Protein AF-A0A9E5QSS6-F1 (afdb_monomer)

Structure (mmCIF, N/CA/C/O backbone):
data_AF-A0A9E5QSS6-F1
#
_entry.id   AF-A0A9E5QSS6-F1
#
loop_
_atom_site.group_PDB
_atom_site.id
_atom_site.type_symbol
_atom_site.label_atom_id
_atom_site.label_alt_id
_atom_site.label_comp_id
_atom_site.label_asym_id
_atom_site.label_entity_id
_atom_site.label_seq_id
_atom_site.pdbx_PDB_ins_code
_atom_site.Cartn_x
_atom_site.Cartn_y
_atom_site.Cartn_z
_atom_site.occupancy
_atom_site.B_iso_or_equiv
_atom_site.auth_seq_id
_atom_site.auth_comp_id
_atom_site.auth_asym_id
_atom_site.auth_atom_id
_atom_site.pdbx_PDB_model_num
ATOM 1 N N . MET A 1 1 ? 13.979 15.625 97.138 1.00 42.16 1 MET A N 1
ATOM 2 C CA . MET A 1 1 ? 12.884 14.698 96.783 1.00 42.16 1 MET A CA 1
ATOM 3 C C . MET A 1 1 ? 12.227 15.252 95.531 1.00 42.16 1 MET A C 1
ATOM 5 O O . MET A 1 1 ? 11.763 16.381 95.582 1.00 42.16 1 MET A O 1
ATOM 9 N N . PHE A 1 2 ? 12.316 14.555 94.397 1.00 44.59 2 PHE A N 1
ATOM 10 C CA . PHE A 1 2 ? 11.848 15.065 93.103 1.00 44.59 2 PHE A CA 1
ATOM 11 C C . PHE A 1 2 ? 10.417 14.585 92.823 1.00 44.59 2 PHE A C 1
ATOM 13 O O . PHE A 1 2 ? 10.127 13.397 92.944 1.00 44.59 2 PHE A O 1
ATOM 20 N N . ASN A 1 3 ? 9.539 15.531 92.479 1.00 44.75 3 ASN A N 1
ATOM 21 C CA . ASN A 1 3 ? 8.124 15.320 92.171 1.00 44.75 3 ASN A CA 1
ATOM 22 C C . ASN A 1 3 ? 7.953 14.494 90.885 1.00 44.75 3 ASN A C 1
ATOM 24 O O . ASN A 1 3 ? 8.530 14.838 89.854 1.00 44.75 3 ASN A O 1
ATOM 28 N N . LEU A 1 4 ? 7.123 13.447 90.925 1.00 50.00 4 LEU A N 1
ATOM 29 C CA . LEU A 1 4 ? 6.671 12.740 89.725 1.00 50.00 4 LEU A CA 1
ATOM 30 C C . LEU A 1 4 ? 5.416 13.418 89.161 1.00 50.00 4 LEU A C 1
ATOM 32 O O . LEU A 1 4 ? 4.360 13.411 89.790 1.00 50.00 4 LEU A O 1
ATOM 36 N N . SER A 1 5 ? 5.523 13.971 87.954 1.00 61.03 5 SER A N 1
ATOM 37 C CA . SER A 1 5 ? 4.368 14.382 87.149 1.00 61.03 5 SER A CA 1
ATOM 38 C C . SER A 1 5 ? 3.637 13.153 86.582 1.00 61.03 5 SER A C 1
ATOM 40 O O . SER A 1 5 ? 4.292 12.168 86.224 1.00 61.03 5 SER A O 1
ATOM 42 N N . PRO A 1 6 ? 2.298 13.184 86.448 1.00 58.28 6 PRO A N 1
ATOM 43 C CA . PRO A 1 6 ? 1.550 12.074 85.871 1.00 58.28 6 PRO A CA 1
ATOM 44 C C . PRO A 1 6 ? 1.809 11.964 84.360 1.00 58.28 6 PRO A C 1
ATOM 46 O O . PRO A 1 6 ? 1.729 12.940 83.615 1.00 58.28 6 PRO A O 1
ATOM 49 N N . LYS A 1 7 ? 2.132 10.747 83.908 1.00 56.06 7 LYS A N 1
ATOM 50 C CA . LYS A 1 7 ? 2.340 10.401 82.496 1.00 56.06 7 LYS A CA 1
ATOM 51 C C . LYS A 1 7 ? 1.023 10.554 81.727 1.00 56.06 7 LYS A C 1
ATOM 53 O O . LYS A 1 7 ? 0.080 9.801 81.957 1.00 56.06 7 LYS A O 1
ATOM 58 N N . ILE A 1 8 ? 0.984 11.496 80.789 1.00 58.19 8 ILE A N 1
ATOM 59 C CA . ILE A 1 8 ? -0.088 11.627 79.796 1.00 58.19 8 ILE A CA 1
ATOM 60 C C . ILE A 1 8 ? -0.013 10.411 78.865 1.00 58.19 8 ILE A C 1
ATOM 62 O O . ILE A 1 8 ? 1.026 10.162 78.246 1.00 58.19 8 ILE A O 1
ATOM 66 N N . LYS A 1 9 ? -1.096 9.629 78.796 1.00 58.69 9 LYS A N 1
ATOM 67 C CA . LYS A 1 9 ? -1.251 8.568 77.798 1.00 58.69 9 LYS A CA 1
ATOM 68 C C . LYS A 1 9 ? -1.403 9.248 76.438 1.00 58.69 9 LYS A C 1
ATOM 70 O O . LYS A 1 9 ? -2.295 10.071 76.267 1.00 58.69 9 LYS A O 1
ATOM 75 N N . LYS A 1 10 ? -0.497 8.958 75.507 1.00 58.44 10 LYS A N 1
ATOM 76 C CA . LYS A 1 10 ? -0.664 9.346 74.106 1.00 58.44 10 LYS A CA 1
ATOM 77 C C . LYS A 1 10 ? -1.702 8.394 73.523 1.00 58.44 10 LYS A C 1
ATOM 79 O O . LYS A 1 10 ? -1.468 7.190 73.552 1.00 58.44 10 LYS A O 1
ATOM 84 N N . GLU A 1 11 ? -2.844 8.916 73.099 1.00 65.94 11 GLU A N 1
ATOM 85 C CA . GLU A 1 11 ? -3.765 8.147 72.267 1.00 65.94 11 GLU A CA 1
ATOM 86 C C . GLU A 1 11 ? -3.232 8.141 70.836 1.00 65.94 11 GLU A C 1
ATOM 88 O O . GLU A 1 11 ? -2.793 9.175 70.322 1.00 65.94 11 GLU A O 1
ATOM 93 N N . ASP A 1 12 ? -3.205 6.955 70.235 1.00 69.50 12 ASP A N 1
ATOM 94 C CA . ASP A 1 12 ? -2.777 6.771 68.857 1.00 69.50 12 ASP A CA 1
ATOM 95 C C . ASP A 1 12 ? -3.804 7.417 67.909 1.00 69.50 12 ASP A C 1
ATOM 97 O O . ASP A 1 12 ? -5.012 7.305 68.142 1.00 69.50 12 ASP A O 1
ATOM 101 N N . PRO A 1 13 ? -3.364 8.115 66.845 1.00 66.75 13 PRO A N 1
ATOM 102 C CA . PRO A 1 13 ? -4.281 8.755 65.914 1.00 66.75 13 PRO A CA 1
ATOM 103 C C . PRO A 1 13 ? -5.133 7.695 65.208 1.00 66.75 13 PRO A C 1
ATOM 105 O O . PRO A 1 13 ? -4.604 6.756 64.609 1.00 66.75 13 PRO A O 1
ATOM 108 N N . LEU A 1 14 ? -6.458 7.859 65.277 1.00 67.88 14 LEU A N 1
ATOM 109 C CA . LEU A 1 14 ? -7.414 7.012 64.567 1.00 67.88 14 LEU A CA 1
ATOM 110 C C . LEU A 1 14 ? -7.075 6.982 63.065 1.00 67.88 14 LEU A C 1
ATOM 112 O O . LEU A 1 14 ? -6.740 8.025 62.493 1.00 67.88 14 LEU A O 1
ATOM 116 N N . PRO A 1 15 ? -7.153 5.808 62.415 1.00 69.56 15 PRO A N 1
ATOM 117 C CA . PRO A 1 15 ? -6.847 5.695 60.999 1.00 69.56 15 PRO A CA 1
ATOM 118 C C . PRO A 1 15 ? -7.820 6.553 60.171 1.00 69.56 15 PRO A C 1
ATOM 120 O O . PRO A 1 15 ? -8.997 6.657 60.523 1.00 69.56 15 PRO A O 1
ATOM 123 N N . PRO A 1 16 ? -7.359 7.167 59.066 1.00 73.3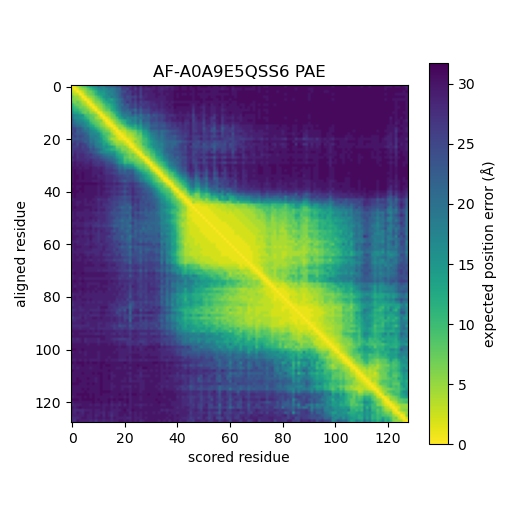8 16 PRO A N 1
ATOM 124 C CA . PRO A 1 16 ? -8.229 7.950 58.200 1.00 73.38 16 PRO A CA 1
ATOM 125 C C . PRO A 1 16 ? -9.341 7.067 57.621 1.00 73.38 16 PRO A C 1
ATOM 127 O O . PRO A 1 16 ? -9.086 5.941 57.189 1.00 73.38 16 PRO A O 1
ATOM 130 N N . ASN A 1 17 ? -10.569 7.595 57.593 1.00 72.56 17 ASN A N 1
ATOM 131 C CA . ASN A 1 17 ? -11.720 6.933 56.981 1.00 72.56 17 ASN A CA 1
ATOM 132 C C . ASN A 1 17 ? -11.414 6.624 55.510 1.00 72.56 17 ASN A C 1
ATOM 134 O O . ASN A 1 17 ? -11.320 7.524 54.675 1.00 72.56 17 ASN A O 1
ATOM 138 N N . LYS A 1 18 ? -11.240 5.339 55.197 1.00 69.00 18 LYS A N 1
ATOM 139 C CA . LYS A 1 18 ? -10.998 4.852 53.842 1.00 69.00 18 LYS A CA 1
ATOM 140 C C . LYS A 1 18 ? -12.347 4.606 53.171 1.00 69.00 18 LYS A C 1
ATOM 142 O O . LYS A 1 18 ? -13.019 3.637 53.502 1.00 69.00 18 LYS A O 1
ATOM 147 N N . VAL A 1 19 ? -12.730 5.468 52.233 1.00 75.06 19 VAL A N 1
ATOM 148 C CA . VAL A 1 19 ? -13.881 5.210 51.358 1.00 75.06 19 VAL A CA 1
ATOM 149 C C . VAL A 1 19 ? -13.421 4.242 50.268 1.00 75.06 19 VAL A C 1
ATOM 151 O O . VAL A 1 19 ? -12.518 4.561 49.494 1.00 75.06 19 VAL A O 1
ATOM 154 N N . VAL A 1 20 ? -13.978 3.032 50.269 1.00 71.62 20 VAL A N 1
ATOM 155 C CA . VAL A 1 20 ? -13.716 1.988 49.272 1.00 71.62 20 VAL A CA 1
ATOM 156 C C . VAL A 1 20 ? -14.992 1.823 48.463 1.00 71.62 20 VAL A C 1
ATOM 158 O O . VAL A 1 20 ? -16.037 1.574 49.049 1.00 71.62 20 VAL A O 1
ATOM 161 N N . PHE A 1 21 ? -14.895 1.986 47.147 1.00 71.31 21 PHE A N 1
ATOM 162 C CA . PHE A 1 21 ? -15.985 1.711 46.216 1.00 71.31 21 PHE A CA 1
ATOM 163 C C . PHE A 1 21 ? -15.732 0.347 45.580 1.00 71.31 21 PHE A C 1
ATOM 165 O O . PHE A 1 21 ? -14.652 0.139 45.013 1.00 71.31 21 PHE A O 1
ATOM 172 N N . ASN A 1 22 ? -16.695 -0.567 45.674 1.00 77.69 22 ASN A N 1
ATOM 173 C CA . ASN A 1 22 ? -16.670 -1.826 44.940 1.00 77.69 22 ASN A CA 1
ATOM 174 C C . ASN A 1 22 ? -17.559 -1.705 43.699 1.00 77.69 22 ASN A C 1
ATOM 176 O O . ASN A 1 22 ? -18.574 -1.018 43.698 1.00 77.69 22 ASN A O 1
ATOM 180 N N . LEU A 1 23 ? -17.162 -2.379 42.621 1.00 69.56 23 LEU A N 1
ATOM 181 C CA . LEU A 1 23 ? -17.908 -2.388 41.355 1.00 69.56 23 LEU A CA 1
ATOM 182 C C . LEU A 1 23 ? -19.263 -3.105 41.450 1.00 69.56 23 LEU A C 1
ATOM 184 O O . LEU A 1 23 ? -20.102 -2.896 40.582 1.00 69.56 23 LEU A O 1
ATOM 188 N N . ASP A 1 24 ? -19.453 -3.916 42.490 1.00 70.62 24 ASP A N 1
ATOM 189 C CA . ASP A 1 24 ? -20.685 -4.661 42.759 1.00 70.62 24 ASP A CA 1
ATOM 190 C C . ASP A 1 24 ? -21.602 -3.939 43.764 1.00 70.62 24 ASP A C 1
ATOM 192 O O . ASP A 1 24 ? -22.628 -4.489 44.158 1.00 70.62 24 ASP A O 1
ATOM 196 N N . ASP A 1 25 ? -21.235 -2.732 44.214 1.00 72.88 25 ASP A N 1
ATOM 197 C CA . ASP A 1 25 ? -22.089 -1.950 45.105 1.00 72.88 25 ASP A CA 1
ATOM 198 C C . ASP A 1 25 ? -23.280 -1.414 44.285 1.00 72.88 25 ASP A C 1
ATOM 200 O O . ASP A 1 25 ? -23.138 -0.506 43.460 1.00 72.88 25 ASP A O 1
ATOM 204 N N . GLU A 1 26 ? -24.458 -2.013 44.478 1.00 65.31 26 GLU A N 1
ATOM 205 C CA . GLU A 1 26 ? -25.714 -1.538 43.897 1.00 65.31 26 GLU A CA 1
ATOM 206 C C . GLU A 1 26 ? -26.026 -0.140 44.450 1.00 65.31 26 GLU A C 1
ATOM 208 O O . GLU A 1 26 ? -26.182 0.065 45.653 1.00 65.31 26 GLU A O 1
ATOM 213 N N . ILE A 1 27 ? -26.073 0.845 43.554 1.00 66.94 27 ILE A N 1
ATOM 214 C CA . ILE A 1 27 ? -26.476 2.211 43.875 1.00 66.94 27 ILE A CA 1
ATOM 215 C C . ILE A 1 27 ? -27.974 2.159 44.190 1.00 66.94 27 ILE A C 1
ATOM 217 O O . ILE A 1 27 ? -28.772 1.899 43.291 1.00 66.94 27 ILE A O 1
ATOM 221 N N . GLU A 1 28 ? -28.362 2.388 45.447 1.00 59.28 28 GLU A N 1
ATOM 222 C CA . GLU A 1 28 ? -29.766 2.621 45.798 1.00 59.28 28 GLU A CA 1
ATOM 223 C C . GLU A 1 28 ? -30.217 3.922 45.111 1.00 59.28 28 GLU A C 1
ATOM 225 O O . GLU A 1 28 ? -29.908 5.029 45.551 1.00 59.28 28 GLU A O 1
ATOM 230 N N . GLU A 1 29 ? -30.876 3.785 43.957 1.00 54.75 29 GLU A N 1
ATOM 231 C CA . GLU A 1 29 ? -31.561 4.884 43.284 1.00 54.75 29 GLU A CA 1
ATOM 232 C C . GLU A 1 29 ? -32.832 5.206 44.077 1.00 54.75 29 GLU A C 1
ATOM 234 O O . GLU A 1 29 ? -33.808 4.456 44.037 1.00 54.75 29 GLU A O 1
ATOM 239 N N . ASP A 1 30 ? -32.821 6.323 44.805 1.00 47.38 30 ASP A N 1
ATOM 240 C CA . ASP A 1 30 ? -34.031 6.888 45.398 1.00 47.38 30 ASP A CA 1
ATOM 241 C C . ASP A 1 30 ? -35.057 7.187 44.282 1.00 47.38 30 ASP A C 1
ATOM 243 O O . ASP A 1 30 ? -34.908 8.108 43.471 1.00 47.38 30 ASP A O 1
ATOM 247 N N . GLU A 1 31 ? -36.102 6.362 44.231 1.00 53.69 31 GLU A N 1
ATOM 248 C CA . GLU A 1 31 ? -37.279 6.477 43.369 1.00 53.69 31 GLU A CA 1
ATOM 249 C C . GLU A 1 31 ? -38.137 7.676 43.800 1.00 53.69 31 GLU A C 1
ATOM 251 O O . GLU A 1 31 ? -39.052 7.520 44.600 1.00 53.69 31 GLU A O 1
ATOM 256 N N . ASP A 1 32 ? -37.871 8.876 43.276 1.00 47.06 32 ASP A N 1
ATOM 257 C CA . ASP A 1 32 ? -38.910 9.905 43.134 1.00 47.06 32 ASP A CA 1
ATOM 258 C C . ASP A 1 32 ? -38.507 11.027 42.154 1.00 47.06 32 ASP A C 1
ATOM 260 O O . ASP A 1 32 ? -37.658 11.872 42.440 1.00 47.06 32 ASP A O 1
ATOM 264 N N . GLY A 1 33 ? -39.190 11.093 40.998 1.00 41.16 33 GLY A N 1
ATOM 265 C CA . GLY A 1 33 ? -39.324 12.341 40.227 1.00 41.16 33 GLY A CA 1
ATOM 266 C C . GLY A 1 33 ? -39.111 12.271 38.707 1.00 41.16 33 GLY A C 1
ATOM 267 O O . GLY A 1 33 ? -38.017 12.496 38.207 1.00 41.16 33 GLY A O 1
ATOM 268 N N . PHE A 1 34 ? -40.207 12.092 37.957 1.00 39.81 34 PHE A N 1
ATOM 269 C CA . PHE A 1 34 ? -40.432 12.602 36.588 1.00 39.81 34 PHE A CA 1
ATOM 270 C C . PHE A 1 34 ? -39.280 12.484 35.557 1.00 39.81 34 PHE A C 1
ATOM 272 O O . PHE A 1 34 ? -38.596 13.456 35.227 1.00 39.81 34 PHE A O 1
ATOM 279 N N . LYS A 1 35 ? -39.192 11.336 34.870 1.00 48.38 35 LYS A N 1
ATOM 280 C CA . LYS A 1 35 ? -38.459 11.217 33.593 1.00 48.38 35 LYS A CA 1
ATOM 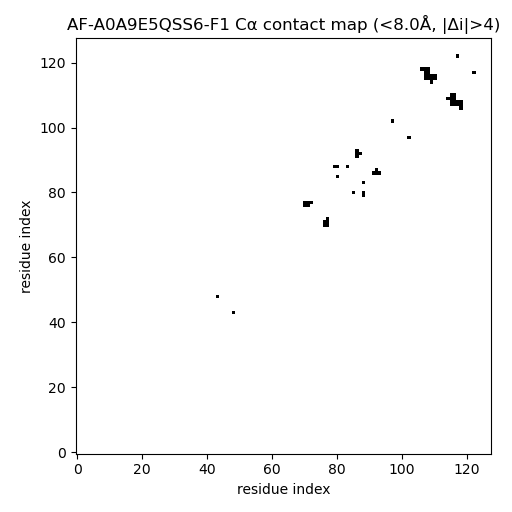281 C C . LYS A 1 35 ? -39.273 11.854 32.457 1.00 48.38 35 LYS A C 1
ATOM 283 O O . LYS A 1 35 ? -39.946 11.177 31.684 1.00 48.38 35 LYS A O 1
ATOM 288 N N . THR A 1 36 ? -39.217 13.181 32.341 1.00 46.34 36 THR A N 1
ATOM 289 C CA . THR A 1 36 ? -39.442 13.818 31.030 1.00 46.34 36 THR A CA 1
ATOM 290 C C . THR A 1 36 ? -38.332 13.329 30.089 1.00 46.34 36 THR A C 1
ATOM 292 O O . THR A 1 36 ? -37.173 13.331 30.511 1.00 46.34 36 THR A O 1
ATOM 295 N N . PRO A 1 37 ? -38.607 12.886 28.843 1.00 47.25 37 PRO A N 1
ATOM 296 C CA . PRO A 1 37 ? -37.547 12.594 27.885 1.00 47.25 37 PRO A CA 1
ATOM 297 C C . PRO A 1 37 ? -36.958 13.928 27.434 1.00 47.25 37 PRO A C 1
ATOM 299 O O . PRO A 1 37 ? -37.297 14.485 26.389 1.00 47.25 37 PRO A O 1
ATOM 302 N N . ARG A 1 38 ? -36.103 14.491 28.283 1.00 49.22 38 ARG A N 1
ATOM 303 C CA . ARG A 1 38 ? -35.302 15.648 27.950 1.00 49.22 38 ARG A CA 1
ATOM 304 C C . ARG A 1 38 ? -34.256 15.136 26.970 1.00 49.22 38 ARG A C 1
ATOM 306 O O . ARG A 1 38 ? -33.237 14.584 27.363 1.00 49.22 38 ARG A O 1
ATOM 313 N N . ASN A 1 39 ? -34.550 15.279 25.682 1.00 57.31 39 ASN A N 1
ATOM 314 C CA . ASN A 1 39 ? -33.559 15.162 24.624 1.00 57.31 39 ASN A CA 1
ATOM 315 C C . ASN A 1 39 ? -32.612 16.367 24.767 1.00 57.31 39 ASN A C 1
ATOM 317 O O . ASN A 1 39 ? -32.725 17.365 24.057 1.00 57.31 39 ASN A O 1
ATOM 321 N N . VAL A 1 40 ? -31.779 16.338 25.812 1.00 52.47 40 VAL A N 1
ATOM 322 C CA . VAL A 1 40 ? -30.685 17.282 25.996 1.00 52.47 40 VAL A CA 1
ATOM 323 C C . VAL A 1 40 ? -29.594 16.765 25.091 1.00 52.47 40 VAL A C 1
ATOM 325 O O . VAL A 1 40 ? -28.979 15.737 25.358 1.00 52.47 40 VAL A O 1
ATOM 328 N N . PHE A 1 41 ? -29.374 17.470 23.992 1.00 59.19 41 PHE A N 1
ATOM 329 C CA . PHE A 1 41 ? -28.112 17.379 23.288 1.00 59.19 41 PHE A CA 1
ATOM 330 C C . PHE A 1 41 ? -27.057 17.991 24.221 1.00 59.19 41 PHE A C 1
ATOM 332 O O . PHE A 1 41 ? -26.761 19.183 24.139 1.00 59.19 41 PHE A O 1
ATOM 339 N N . GLU A 1 42 ? -26.595 17.219 25.207 1.00 69.31 42 GLU A N 1
ATOM 340 C CA . GLU A 1 42 ? -25.477 17.638 26.040 1.00 69.31 42 GLU A CA 1
ATOM 341 C C . GLU A 1 42 ? -24.235 17.690 25.147 1.00 69.31 42 GLU A C 1
ATOM 343 O O . GLU A 1 42 ? -23.961 16.729 24.416 1.00 69.31 42 GLU A O 1
ATOM 348 N N . PRO A 1 43 ? -23.496 18.813 25.134 1.00 73.38 43 PRO A N 1
ATOM 349 C CA . PRO A 1 43 ? -22.239 18.863 24.414 1.00 73.38 43 PRO A CA 1
ATOM 350 C C . PRO A 1 43 ? -21.307 17.820 25.034 1.00 73.38 43 PRO A C 1
ATOM 352 O O . PRO A 1 43 ? -20.970 17.914 26.213 1.00 73.38 43 PRO A O 1
ATOM 355 N N . LYS A 1 44 ? -20.918 16.817 24.234 1.00 74.88 44 LYS A N 1
ATOM 356 C CA . LYS A 1 44 ? -19.936 15.800 24.629 1.00 74.88 44 LYS A CA 1
ATOM 357 C C . LYS A 1 44 ? -18.723 16.498 25.238 1.00 74.88 44 LYS A C 1
ATOM 359 O O . LYS A 1 44 ? -18.181 17.426 24.630 1.00 74.88 44 LYS A O 1
ATOM 364 N N . SER A 1 45 ? -18.304 16.057 26.421 1.00 86.88 45 SER A N 1
ATOM 365 C CA . SER A 1 45 ? -17.100 16.600 27.041 1.00 86.88 45 SER A CA 1
ATOM 366 C C . SER A 1 45 ? -15.875 16.285 26.174 1.00 86.88 45 SER A C 1
ATOM 368 O O . SER A 1 45 ? -15.883 15.348 25.371 1.00 86.88 45 SER A O 1
ATOM 370 N N . GLU A 1 46 ? -14.783 17.034 26.342 1.00 87.81 46 GLU A N 1
ATOM 371 C CA . GLU A 1 46 ? -13.520 16.747 25.642 1.00 87.81 46 GLU A CA 1
ATOM 372 C C . GLU A 1 46 ? -13.038 15.303 25.879 1.00 87.81 46 GLU A C 1
ATOM 374 O O . GLU A 1 46 ? -12.447 14.678 24.997 1.00 87.81 46 GLU A O 1
ATOM 379 N N . ILE A 1 47 ? -13.338 14.750 27.058 1.00 90.75 47 ILE A N 1
ATOM 380 C CA . ILE A 1 47 ? -13.016 13.370 27.432 1.00 90.75 47 ILE A CA 1
ATOM 381 C C . ILE A 1 47 ? -13.861 12.385 26.618 1.00 90.75 47 ILE A C 1
ATOM 383 O O . ILE A 1 47 ? -13.321 11.403 26.106 1.00 90.75 47 ILE A O 1
ATOM 387 N N . ASP A 1 48 ? -15.155 12.657 26.449 1.00 91.12 48 ASP A N 1
ATOM 388 C CA . ASP A 1 48 ? -16.061 11.806 25.669 1.00 91.12 48 ASP A CA 1
ATOM 389 C C . ASP A 1 48 ? -15.686 11.797 24.188 1.00 91.12 48 ASP A C 1
ATOM 391 O O . ASP A 1 48 ? -15.642 10.735 23.566 1.00 91.12 48 ASP A O 1
ATOM 395 N N . LEU A 1 49 ? -15.332 12.964 23.639 1.00 92.19 49 LEU A N 1
ATOM 396 C CA . LEU A 1 49 ? -14.839 13.088 22.266 1.00 92.19 49 LEU A CA 1
ATOM 397 C C . LEU A 1 49 ? -13.541 12.298 22.067 1.00 92.19 49 LEU A C 1
ATOM 399 O O . LEU A 1 49 ? -13.401 11.561 21.092 1.00 92.19 49 LEU A O 1
ATOM 403 N N . LYS A 1 50 ? -12.602 12.397 23.014 1.00 93.88 50 LYS A N 1
ATOM 404 C CA . LYS A 1 50 ? -11.349 11.634 22.968 1.00 93.88 50 LYS A CA 1
ATOM 405 C C . LYS A 1 50 ? -11.590 10.127 23.080 1.00 93.88 50 LYS A C 1
ATOM 407 O O . LYS A 1 50 ? -10.945 9.351 22.378 1.00 93.88 50 LYS A O 1
ATOM 412 N N . LYS A 1 51 ? -12.510 9.698 23.945 1.00 95.12 51 LYS A N 1
ATOM 413 C CA . LYS A 1 51 ? -12.885 8.285 24.091 1.00 95.12 51 LYS A CA 1
ATOM 414 C C . LYS A 1 51 ? -13.493 7.737 22.801 1.00 95.12 51 LYS A C 1
ATOM 416 O O . LYS A 1 51 ? -13.146 6.633 22.392 1.00 95.12 51 LYS A O 1
ATOM 421 N N . GLU A 1 52 ? -14.352 8.511 22.147 1.00 94.62 52 GLU A N 1
ATOM 422 C CA . GLU A 1 52 ? -14.946 8.154 20.857 1.00 94.62 52 GLU A CA 1
ATOM 423 C C . GLU A 1 52 ? -13.887 8.034 19.756 1.00 94.62 52 GLU A C 1
ATOM 425 O O . GLU A 1 52 ? -13.874 7.033 19.044 1.00 94.62 52 GLU A O 1
ATOM 430 N N . GLN A 1 53 ?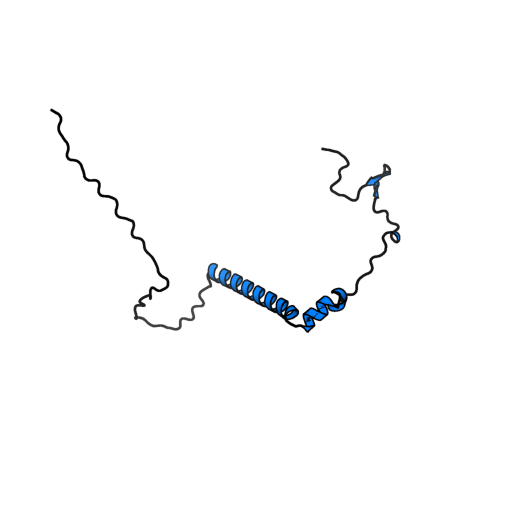 -12.949 8.981 19.665 1.00 95.06 53 GLN A N 1
ATOM 431 C CA . GLN A 1 53 ? -11.827 8.906 18.720 1.00 95.06 53 GLN A CA 1
ATOM 432 C C . GLN A 1 53 ? -10.978 7.647 18.929 1.00 95.06 53 GLN A C 1
ATOM 434 O O . GLN A 1 53 ? -10.676 6.939 17.972 1.00 95.06 53 GLN A O 1
ATOM 439 N N . LEU A 1 54 ? -10.629 7.336 20.182 1.00 96.25 54 LEU A N 1
ATOM 440 C CA . LEU A 1 54 ? -9.864 6.129 20.506 1.00 96.25 54 LEU A CA 1
ATOM 441 C C . LEU A 1 54 ? -10.640 4.848 20.179 1.00 96.25 54 LEU A C 1
ATOM 443 O O . LEU A 1 54 ? -10.044 3.877 19.718 1.00 96.25 54 LEU A O 1
ATOM 447 N N . SER A 1 55 ? -11.958 4.840 20.398 1.00 96.81 55 SER A N 1
ATOM 448 C CA . SER A 1 55 ? -12.815 3.713 20.017 1.00 96.81 55 SER A CA 1
ATOM 449 C C . SER A 1 55 ? -12.819 3.517 18.504 1.00 96.81 55 SER A C 1
ATOM 451 O O . SER A 1 55 ? -12.619 2.401 18.035 1.00 96.81 55 SER A O 1
ATOM 453 N N . GLN A 1 56 ? -12.983 4.601 17.741 1.00 96.75 56 GLN A N 1
ATOM 454 C CA . GLN A 1 56 ? -12.960 4.556 16.279 1.00 96.75 56 GLN A CA 1
ATOM 455 C C . GLN A 1 56 ? -11.613 4.037 15.761 1.00 96.75 56 GLN A C 1
ATOM 457 O O . GLN A 1 56 ? -11.584 3.139 14.921 1.00 96.75 56 GLN A O 1
ATOM 462 N N . GLU A 1 57 ? -10.495 4.523 16.307 1.00 97.38 57 GLU A N 1
ATOM 463 C CA . GLU A 1 57 ? -9.158 4.044 15.938 1.00 97.38 57 GLU A CA 1
ATOM 464 C C . GLU A 1 57 ? -8.969 2.549 16.259 1.00 97.38 57 GLU A C 1
ATOM 466 O O . GLU A 1 57 ? -8.385 1.797 15.469 1.00 97.38 57 GLU A O 1
ATOM 471 N N . ALA A 1 58 ? -9.481 2.088 17.405 1.00 97.88 58 ALA A N 1
ATOM 472 C CA . ALA A 1 58 ? -9.432 0.679 17.781 1.00 97.88 58 ALA A CA 1
ATOM 473 C C . ALA A 1 58 ? -10.230 -0.196 16.801 1.00 97.88 58 ALA A C 1
ATOM 475 O O . ALA A 1 58 ? -9.718 -1.223 16.338 1.00 97.88 58 ALA A O 1
ATOM 476 N N . ASP A 1 59 ? -11.434 0.231 16.427 1.00 97.62 59 ASP A N 1
ATOM 477 C CA . ASP A 1 59 ? -12.286 -0.480 15.473 1.00 97.62 59 ASP A CA 1
ATOM 478 C C . ASP A 1 59 ? -11.647 -0.534 14.077 1.00 97.62 59 ASP A C 1
ATOM 480 O O . ASP A 1 59 ? -11.574 -1.603 13.460 1.00 97.62 59 ASP A O 1
ATOM 484 N N . GLU A 1 60 ? -11.084 0.578 13.597 1.00 97.38 60 GLU A N 1
ATOM 485 C CA . GLU A 1 60 ? -10.328 0.627 12.340 1.00 97.38 60 GLU A CA 1
ATOM 486 C C . GLU A 1 60 ? -9.146 -0.345 12.345 1.00 97.38 60 GLU A C 1
ATOM 488 O O . GLU A 1 60 ? -8.903 -1.072 11.368 1.00 97.38 60 GLU A O 1
ATOM 493 N N . ARG A 1 61 ? -8.414 -0.402 13.462 1.00 97.31 61 ARG A N 1
ATOM 494 C CA . ARG A 1 61 ? -7.297 -1.330 13.638 1.00 97.31 61 ARG A CA 1
ATOM 495 C C . ARG A 1 61 ? -7.770 -2.781 13.568 1.00 97.31 61 ARG A C 1
ATOM 497 O O . ARG A 1 61 ? -7.139 -3.578 12.868 1.00 97.31 61 ARG A O 1
ATOM 504 N N . ILE A 1 62 ? -8.869 -3.125 14.239 1.00 96.75 62 ILE A N 1
ATOM 505 C CA . ILE A 1 62 ? -9.453 -4.476 14.220 1.00 96.75 62 ILE A CA 1
ATOM 506 C C . ILE A 1 62 ? -9.881 -4.856 12.800 1.00 96.75 62 ILE A C 1
ATOM 508 O O . ILE A 1 62 ? -9.526 -5.934 12.316 1.00 96.75 62 ILE A O 1
ATOM 512 N N . LEU A 1 63 ? -10.580 -3.965 12.094 1.00 96.12 63 LEU A N 1
ATOM 513 C CA . LEU A 1 63 ? -11.017 -4.196 10.715 1.00 96.12 63 LEU A CA 1
ATOM 514 C C . LEU A 1 63 ? -9.830 -4.417 9.773 1.00 96.12 63 LEU A C 1
ATOM 516 O O . LEU A 1 63 ? -9.843 -5.341 8.952 1.00 96.12 63 LEU A O 1
ATOM 520 N N . LYS A 1 64 ? -8.773 -3.613 9.912 1.00 95.25 64 LYS A N 1
ATOM 521 C CA . LYS A 1 64 ? -7.545 -3.753 9.122 1.00 95.25 64 LYS A CA 1
ATOM 522 C C . LYS A 1 64 ? -6.845 -5.084 9.387 1.00 95.25 64 LYS A C 1
ATOM 524 O O . LYS A 1 64 ? -6.421 -5.740 8.433 1.00 95.25 64 LYS A O 1
ATOM 529 N N . LEU A 1 65 ? -6.743 -5.493 10.652 1.00 93.56 65 LEU A N 1
ATOM 530 C CA . LEU A 1 65 ? -6.157 -6.779 11.035 1.00 93.56 65 LEU A CA 1
ATOM 531 C C . LEU A 1 65 ? -6.972 -7.951 10.487 1.00 93.56 65 LEU A C 1
ATOM 533 O O . LEU A 1 65 ? -6.396 -8.841 9.867 1.00 93.56 65 LEU A O 1
ATOM 537 N N . ARG A 1 66 ? -8.301 -7.910 10.622 1.00 93.44 66 ARG A N 1
ATOM 538 C CA . ARG A 1 66 ? -9.206 -8.938 10.092 1.00 93.44 66 ARG A CA 1
ATOM 539 C C . ARG A 1 66 ? -9.110 -9.058 8.570 1.00 93.44 66 ARG A C 1
ATOM 541 O O . ARG A 1 66 ? -9.030 -10.159 8.036 1.00 93.44 66 ARG A O 1
ATOM 548 N N . LYS A 1 67 ? -9.062 -7.931 7.853 1.00 90.12 67 LYS A N 1
ATOM 549 C CA . LYS A 1 67 ? -8.866 -7.924 6.394 1.00 90.12 67 LYS A CA 1
ATOM 550 C C . LYS A 1 67 ? -7.526 -8.550 5.997 1.00 90.12 67 LYS A C 1
ATOM 552 O O . LYS A 1 67 ? -7.444 -9.246 4.986 1.00 90.12 67 LYS A O 1
ATOM 557 N N . LEU A 1 68 ? -6.470 -8.291 6.769 1.00 87.44 68 LEU A N 1
ATOM 558 C CA . LEU A 1 68 ? -5.153 -8.863 6.507 1.00 87.44 68 LEU A CA 1
ATOM 559 C C . LEU A 1 68 ? -5.130 -10.374 6.784 1.00 87.44 68 LEU A C 1
ATOM 561 O O . LEU A 1 68 ? -4.614 -11.119 5.944 1.00 87.44 68 LEU A O 1
ATOM 565 N N . SER A 1 69 ? -5.722 -10.814 7.902 1.00 87.12 69 SER A N 1
ATOM 566 C CA . SER A 1 69 ? -5.774 -12.225 8.309 1.00 87.12 69 SER A CA 1
ATOM 567 C C . SER A 1 69 ? -6.591 -13.072 7.336 1.00 87.12 69 SER A C 1
ATOM 569 O O . SER A 1 69 ? -6.123 -14.127 6.924 1.00 87.12 69 SER A O 1
ATOM 571 N N . GLN A 1 70 ? -7.719 -12.567 6.830 1.00 85.00 70 GLN A N 1
ATOM 572 C CA . GLN A 1 70 ? -8.562 -13.275 5.859 1.00 85.00 70 GLN A CA 1
ATOM 573 C C . GLN A 1 70 ? -7.798 -13.691 4.582 1.00 85.00 70 GLN A C 1
ATOM 575 O O . GLN A 1 70 ? -8.027 -14.768 4.029 1.00 85.00 70 GLN A O 1
ATOM 580 N N . SER A 1 71 ? -6.842 -12.871 4.122 1.00 76.50 71 SER A N 1
ATOM 581 C CA . SER A 1 71 ? -6.008 -13.193 2.946 1.00 76.50 71 SER A CA 1
ATOM 582 C C . SER A 1 71 ? -4.968 -14.295 3.193 1.00 76.50 71 SER A C 1
ATOM 584 O O . SER A 1 71 ? -4.357 -14.783 2.246 1.00 76.50 71 SER A O 1
ATOM 586 N N . VAL A 1 72 ? -4.715 -14.617 4.462 1.00 80.12 72 VAL A N 1
ATOM 587 C CA . VAL A 1 72 ? -3.740 -15.610 4.937 1.00 80.12 72 VAL A CA 1
ATOM 588 C C . VAL A 1 72 ? -4.461 -16.845 5.489 1.00 80.12 72 VAL A C 1
ATOM 590 O O . VAL A 1 72 ? -3.923 -17.935 5.452 1.00 80.12 72 VAL A O 1
ATOM 593 N N . GLU A 1 73 ? -5.690 -16.726 5.979 1.00 80.56 73 GLU A N 1
ATOM 594 C CA . GLU A 1 73 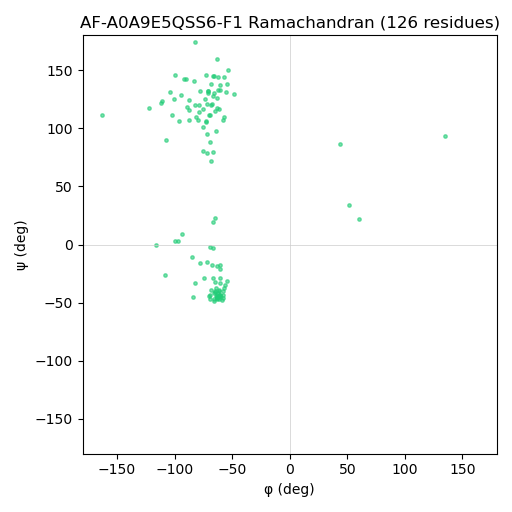? -6.493 -17.877 6.417 1.00 80.56 73 GLU A CA 1
ATOM 595 C C . GLU A 1 73 ? -7.029 -18.687 5.228 1.00 80.56 73 GLU A C 1
ATOM 597 O O . GLU A 1 73 ? -7.220 -19.899 5.319 1.00 80.56 73 GLU A O 1
ATOM 602 N N . THR A 1 74 ? -7.245 -18.032 4.085 1.00 85.69 74 THR A N 1
ATOM 603 C CA . THR A 1 74 ? -7.650 -18.708 2.851 1.00 85.69 74 THR A CA 1
ATOM 604 C C . THR A 1 74 ? -6.477 -19.505 2.272 1.00 85.69 74 THR A C 1
ATOM 606 O O . THR A 1 74 ? -5.428 -18.951 1.943 1.00 85.69 74 THR A O 1
ATOM 609 N N . ASN A 1 75 ? -6.653 -20.824 2.127 1.00 79.31 75 ASN A N 1
ATOM 610 C CA . ASN A 1 75 ? -5.619 -21.728 1.603 1.00 79.31 75 ASN A CA 1
ATOM 611 C C . ASN A 1 75 ? -5.135 -21.305 0.199 1.00 79.31 75 ASN A C 1
ATOM 613 O O . ASN A 1 75 ? -3.943 -21.346 -0.091 1.00 79.31 75 ASN A O 1
ATOM 617 N N . GLU A 1 76 ? -6.056 -20.811 -0.632 1.00 83.50 76 GLU A N 1
ATOM 618 C CA . GLU A 1 76 ? -5.772 -20.260 -1.961 1.00 83.50 76 GLU A CA 1
ATOM 619 C C . GLU A 1 76 ? -4.936 -18.970 -1.894 1.00 83.50 76 GLU A C 1
ATOM 621 O O . GLU A 1 76 ? -3.899 -18.874 -2.548 1.00 83.50 76 GLU A O 1
ATOM 626 N N . GLY A 1 77 ? -5.304 -18.020 -1.024 1.00 83.56 77 GLY A N 1
ATOM 627 C CA . GLY A 1 77 ? -4.569 -16.763 -0.849 1.00 83.56 77 GLY A CA 1
ATOM 628 C C . GLY A 1 77 ? -3.151 -16.957 -0.302 1.00 83.56 77 GLY A C 1
ATOM 629 O O . GLY A 1 77 ? -2.231 -16.220 -0.670 1.00 83.56 77 GLY A O 1
ATOM 630 N N . LEU A 1 78 ? -2.941 -17.976 0.537 1.00 86.44 78 LEU A N 1
ATOM 631 C CA . LEU A 1 78 ? -1.607 -18.408 0.961 1.00 86.44 78 LEU A CA 1
ATOM 632 C C . LEU A 1 78 ? -0.792 -18.983 -0.191 1.00 86.44 78 LEU A C 1
ATOM 634 O O . LEU A 1 78 ? 0.360 -18.585 -0.378 1.00 86.44 78 LEU A O 1
ATOM 638 N N . LYS A 1 79 ? -1.385 -19.902 -0.957 1.00 90.38 79 LYS A N 1
ATOM 639 C CA . LYS A 1 79 ? -0.723 -20.564 -2.081 1.00 90.38 79 LYS A CA 1
ATOM 640 C C . LYS A 1 79 ? -0.246 -19.546 -3.118 1.00 90.38 79 LYS A C 1
ATOM 642 O O . LYS A 1 79 ? 0.931 -19.543 -3.468 1.00 90.38 79 LYS A O 1
ATOM 647 N N . GLU A 1 80 ? -1.105 -18.605 -3.508 1.00 90.00 80 GLU A N 1
ATOM 648 C CA . GLU A 1 80 ? -0.736 -17.516 -4.421 1.00 90.00 80 GLU A CA 1
ATOM 649 C C . GLU A 1 80 ? 0.423 -16.663 -3.891 1.00 90.00 80 GLU A C 1
ATOM 651 O O . GLU A 1 80 ? 1.298 -16.256 -4.653 1.00 90.00 80 GLU A O 1
ATOM 656 N N . LYS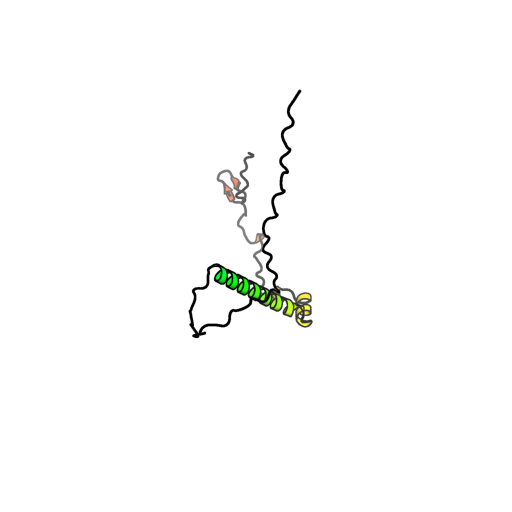 A 1 81 ? 0.461 -16.365 -2.584 1.00 89.75 81 LYS A N 1
ATOM 657 C CA . LYS A 1 81 ? 1.545 -15.558 -1.999 1.00 89.75 81 LYS A CA 1
ATOM 658 C C . LYS A 1 81 ? 2.900 -16.263 -2.028 1.00 89.75 81 LYS A C 1
ATOM 660 O O . LYS A 1 81 ? 3.911 -15.561 -2.054 1.00 89.75 81 LYS A O 1
ATOM 665 N N . ILE A 1 82 ? 2.906 -17.595 -1.990 1.00 91.38 82 ILE A N 1
ATOM 666 C CA . ILE A 1 82 ? 4.111 -18.432 -2.007 1.00 91.38 82 ILE A CA 1
ATOM 667 C C . ILE A 1 82 ? 4.590 -18.656 -3.444 1.00 91.38 82 ILE A C 1
ATOM 669 O O . ILE A 1 82 ? 5.779 -18.521 -3.720 1.00 91.38 82 ILE A O 1
ATOM 673 N N . GLU A 1 83 ? 3.674 -18.979 -4.356 1.00 94.75 83 GLU A N 1
ATOM 674 C CA . GLU A 1 83 ? 4.012 -19.343 -5.736 1.00 94.75 83 GLU A CA 1
ATOM 675 C C . GLU A 1 83 ? 4.236 -18.117 -6.633 1.00 94.75 83 GLU A C 1
ATOM 677 O O . GLU A 1 83 ? 5.065 -18.158 -7.543 1.00 94.75 83 GLU A O 1
ATOM 682 N N . ILE A 1 84 ? 3.519 -17.013 -6.384 1.00 93.19 84 ILE A N 1
ATOM 683 C CA . ILE A 1 84 ? 3.477 -15.855 -7.283 1.00 93.19 84 ILE A CA 1
ATOM 684 C C . ILE A 1 84 ? 4.180 -14.640 -6.647 1.00 93.19 84 ILE A C 1
ATOM 686 O O . ILE A 1 84 ? 3.755 -14.134 -5.597 1.00 93.19 84 ILE A O 1
ATOM 690 N N . PRO A 1 85 ? 5.214 -14.082 -7.311 1.00 94.06 85 PRO A N 1
ATOM 691 C CA . PRO A 1 85 ? 5.860 -12.846 -6.892 1.00 94.06 85 PRO A CA 1
ATOM 692 C C . PRO A 1 85 ? 4.890 -11.675 -6.698 1.00 94.06 85 PRO A C 1
ATOM 694 O O . PRO A 1 85 ? 3.885 -11.525 -7.396 1.00 94.06 85 PRO A O 1
ATOM 697 N N . ALA A 1 86 ? 5.239 -10.767 -5.784 1.00 93.31 86 ALA A N 1
ATOM 698 C CA . ALA A 1 86 ? 4.371 -9.649 -5.418 1.00 93.31 86 ALA A CA 1
ATOM 699 C C . ALA A 1 86 ? 4.033 -8.705 -6.586 1.00 93.31 86 ALA A C 1
ATOM 701 O O . ALA A 1 86 ? 2.934 -8.154 -6.602 1.00 93.31 86 ALA A O 1
ATOM 702 N N . TYR A 1 87 ? 4.952 -8.514 -7.541 1.00 94.75 87 TYR A N 1
ATOM 703 C CA . TYR A 1 87 ? 4.727 -7.637 -8.694 1.00 94.75 87 TYR A CA 1
ATOM 704 C C . TYR A 1 87 ? 3.665 -8.207 -9.647 1.00 94.75 87 TYR A C 1
ATOM 706 O O . TYR A 1 87 ? 2.798 -7.460 -10.092 1.00 94.75 87 TYR A O 1
ATOM 714 N N . LEU A 1 88 ? 3.653 -9.531 -9.864 1.00 94.50 88 LEU A N 1
ATOM 715 C CA . LEU A 1 88 ? 2.616 -10.209 -10.648 1.00 94.50 88 LEU A CA 1
ATOM 716 C C . LEU A 1 88 ? 1.274 -10.195 -9.919 1.00 94.50 88 LEU A C 1
ATOM 718 O O . LEU A 1 88 ? 0.274 -9.788 -10.498 1.00 94.50 88 LEU A O 1
ATOM 722 N N . ARG A 1 89 ? 1.263 -10.538 -8.625 1.00 93.06 89 ARG A N 1
ATOM 723 C CA . ARG A 1 89 ? 0.044 -10.552 -7.797 1.00 93.06 89 ARG A CA 1
ATOM 724 C C . ARG A 1 89 ? -0.642 -9.182 -7.693 1.00 93.06 89 ARG A C 1
ATOM 726 O O . ARG A 1 89 ? -1.841 -9.111 -7.459 1.00 93.06 89 ARG A O 1
ATOM 733 N N . ARG A 1 90 ? 0.122 -8.087 -7.794 1.00 93.62 90 ARG A N 1
ATOM 734 C CA . ARG A 1 90 ? -0.391 -6.704 -7.735 1.00 93.62 90 ARG A CA 1
ATOM 735 C C . ARG A 1 90 ? -0.555 -6.056 -9.111 1.00 93.62 90 ARG A C 1
ATOM 737 O O . ARG A 1 90 ? -0.862 -4.869 -9.165 1.00 93.62 90 ARG A O 1
ATOM 744 N N . ASN A 1 91 ? -0.301 -6.790 -10.194 1.00 94.62 91 ASN A N 1
ATOM 745 C CA . ASN A 1 91 ? -0.308 -6.272 -11.563 1.00 94.62 91 ASN A CA 1
ATOM 746 C C . ASN A 1 91 ? 0.574 -5.014 -11.725 1.00 94.62 91 ASN A C 1
ATOM 748 O O . ASN A 1 91 ? 0.261 -4.111 -12.503 1.00 94.62 91 ASN A O 1
ATOM 752 N N . VAL A 1 92 ? 1.684 -4.948 -10.981 1.00 95.56 92 VAL A N 1
ATOM 753 C CA . VAL A 1 92 ? 2.646 -3.843 -11.038 1.00 95.56 92 VAL A CA 1
ATOM 754 C C . VAL A 1 92 ? 3.687 -4.170 -12.096 1.00 95.56 92 VAL A C 1
ATOM 756 O O . VAL A 1 92 ? 4.421 -5.152 -11.978 1.00 95.56 92 VAL A O 1
ATOM 759 N N . LYS A 1 93 ? 3.770 -3.325 -13.125 1.00 94.31 93 LYS A N 1
ATOM 760 C CA . LYS A 1 93 ? 4.840 -3.401 -14.121 1.00 94.31 93 LYS A CA 1
ATOM 761 C C . LYS A 1 93 ? 6.134 -2.887 -13.498 1.00 94.31 93 LYS A C 1
ATOM 763 O O . LYS A 1 93 ? 6.165 -1.772 -12.980 1.00 94.31 93 LYS A O 1
ATOM 768 N N . LEU A 1 94 ? 7.179 -3.707 -13.541 1.00 91.25 94 LEU A N 1
ATOM 769 C CA . LEU A 1 94 ? 8.516 -3.276 -13.151 1.00 91.25 94 LEU A CA 1
ATOM 770 C C . LEU A 1 94 ? 9.046 -2.313 -14.214 1.00 91.25 94 LEU A C 1
ATOM 772 O O . LEU A 1 94 ? 8.928 -2.579 -15.409 1.00 91.25 94 LEU A O 1
ATOM 776 N N . ILE A 1 95 ? 9.580 -1.185 -13.760 1.00 91.25 95 ILE A N 1
ATOM 777 C CA . ILE A 1 95 ? 10.314 -0.251 -14.607 1.00 91.25 95 ILE A CA 1
ATOM 778 C C . ILE A 1 95 ? 11.756 -0.741 -14.601 1.00 91.25 95 ILE A C 1
ATOM 780 O O . ILE A 1 95 ? 12.323 -0.907 -13.522 1.00 91.25 95 ILE A O 1
ATOM 784 N N . ASP A 1 96 ? 12.320 -0.988 -15.779 1.00 87.69 96 ASP A N 1
ATOM 785 C CA . ASP A 1 96 ? 13.744 -1.273 -15.912 1.00 87.69 96 ASP A CA 1
ATOM 786 C C . ASP A 1 96 ? 14.494 0.067 -15.898 1.00 87.69 96 ASP A C 1
ATOM 788 O O . ASP A 1 96 ? 14.279 0.883 -16.804 1.00 87.69 96 ASP A O 1
ATOM 792 N N . PRO A 1 97 ? 15.254 0.392 -14.836 1.00 85.62 97 PRO A N 1
ATOM 793 C CA . PRO A 1 97 ? 16.025 1.621 -14.827 1.00 85.62 97 PRO A CA 1
ATOM 794 C C . PRO A 1 97 ? 17.130 1.540 -15.892 1.00 85.62 97 PRO A C 1
ATOM 796 O O . PRO A 1 97 ? 17.705 0.468 -16.084 1.00 85.62 97 PRO A O 1
ATOM 799 N N . PRO A 1 98 ? 17.477 2.662 -16.549 1.00 87.38 98 PRO A N 1
ATOM 800 C CA . PRO A 1 98 ? 18.598 2.680 -17.481 1.00 87.38 98 PRO A CA 1
ATOM 801 C C . PRO A 1 98 ? 19.876 2.238 -16.769 1.00 87.38 98 PRO A C 1
ATOM 803 O O . PRO A 1 98 ? 20.086 2.541 -15.583 1.00 87.38 98 PRO A O 1
ATOM 806 N N . HIS A 1 99 ? 20.735 1.513 -17.483 1.00 86.44 99 HIS A N 1
ATOM 807 C CA . HIS A 1 99 ? 21.984 1.055 -16.896 1.00 86.44 99 HIS A CA 1
ATOM 808 C C . HIS A 1 99 ? 22.875 2.261 -16.580 1.00 86.44 99 HIS A C 1
ATOM 810 O O . HIS A 1 99 ? 22.912 3.248 -17.311 1.00 86.44 99 HIS A O 1
ATOM 816 N N . SER A 1 100 ? 23.642 2.195 -15.492 1.00 80.31 100 SER A N 1
ATOM 817 C CA . SER A 1 100 ? 24.487 3.317 -15.066 1.00 80.31 100 SER A CA 1
ATOM 818 C C . SER 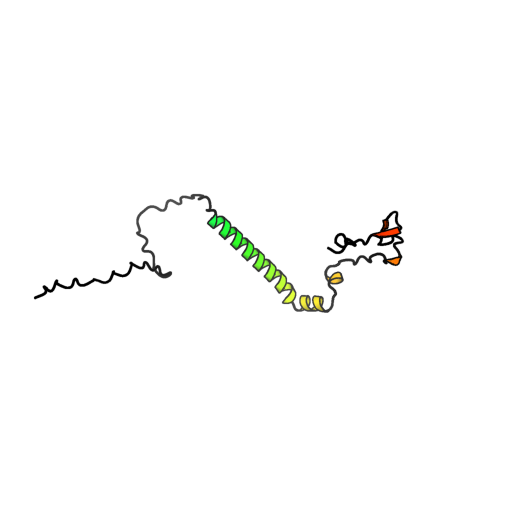A 1 100 ? 25.542 3.722 -16.098 1.00 80.31 100 SER A C 1
ATOM 820 O O . SER A 1 100 ? 26.026 4.844 -16.027 1.00 80.31 100 SER A O 1
ATOM 822 N N . SER A 1 101 ? 25.903 2.834 -17.033 1.00 82.31 101 SER A N 1
ATOM 823 C CA . SER A 1 101 ? 26.824 3.161 -18.128 1.00 82.31 101 SER A CA 1
ATOM 824 C C . SER A 1 101 ? 26.152 3.816 -19.336 1.00 82.31 101 SER A C 1
ATOM 826 O O . SER A 1 101 ? 26.861 4.240 -20.235 1.00 82.31 101 SER A O 1
ATOM 828 N N . GLU A 1 102 ? 24.819 3.847 -19.411 1.00 79.00 102 GLU A N 1
ATOM 829 C CA . GLU A 1 102 ? 24.096 4.560 -20.477 1.00 79.00 102 GLU A CA 1
ATOM 830 C C . GLU A 1 102 ? 24.058 6.066 -20.214 1.00 79.00 102 GLU A C 1
ATOM 832 O O . GLU A 1 102 ? 23.744 6.853 -21.103 1.00 79.00 102 GLU A O 1
ATOM 837 N N . ASN A 1 103 ? 24.353 6.472 -18.980 1.00 78.31 103 ASN A N 1
ATOM 838 C CA . ASN A 1 103 ? 24.389 7.866 -18.604 1.00 78.31 103 ASN A CA 1
ATOM 839 C C . ASN A 1 103 ? 25.831 8.379 -18.670 1.00 78.31 103 ASN A C 1
ATOM 841 O O . ASN A 1 103 ? 26.635 8.089 -17.786 1.00 78.31 103 ASN A O 1
ATOM 845 N N . ASP A 1 104 ? 26.135 9.176 -19.696 1.00 73.88 104 ASP A N 1
ATOM 846 C CA . ASP A 1 104 ? 27.452 9.803 -19.891 1.00 73.88 104 ASP A CA 1
ATOM 847 C C . ASP A 1 104 ? 27.763 10.897 -18.850 1.00 73.88 104 ASP A C 1
ATOM 849 O O . ASP A 1 104 ? 28.847 11.487 -18.854 1.00 73.88 104 ASP A O 1
ATOM 853 N N . ILE A 1 105 ? 26.829 11.195 -17.939 1.00 74.94 105 ILE A N 1
ATOM 854 C CA . ILE A 1 105 ? 27.076 12.144 -16.855 1.00 74.94 105 ILE A CA 1
ATOM 855 C C . ILE A 1 105 ? 27.883 11.471 -15.738 1.00 74.94 105 ILE A C 1
ATOM 857 O O . ILE A 1 105 ? 27.460 10.507 -15.095 1.00 74.94 105 ILE A O 1
ATOM 861 N N . SER A 1 106 ? 29.061 12.027 -15.461 1.00 75.69 106 SER A N 1
ATOM 862 C CA . SER A 1 106 ? 29.839 11.659 -14.282 1.00 75.69 106 SER A CA 1
ATOM 863 C C . SER A 1 106 ? 29.034 11.958 -13.011 1.00 75.69 106 SER A C 1
ATOM 865 O O . SER A 1 106 ? 28.498 13.051 -12.840 1.00 75.69 106 SER A O 1
ATOM 867 N N . ARG A 1 107 ? 28.986 11.002 -12.070 1.00 77.00 107 ARG A N 1
ATOM 868 C CA . ARG A 1 107 ? 28.395 11.214 -10.729 1.00 77.00 107 ARG A CA 1
ATOM 869 C C . ARG A 1 107 ? 29.139 12.275 -9.912 1.00 77.00 107 ARG A C 1
ATOM 871 O O . ARG A 1 107 ? 28.598 12.767 -8.924 1.00 77.00 107 ARG A O 1
ATOM 878 N N . PHE A 1 108 ? 30.374 12.577 -10.302 1.00 75.06 108 PHE A N 1
ATOM 879 C CA . PHE A 1 108 ? 31.227 13.575 -9.680 1.00 75.06 108 PHE A CA 1
ATOM 880 C C . PHE A 1 108 ? 31.267 14.825 -10.549 1.00 75.06 108 PHE A C 1
ATOM 882 O O . PHE A 1 108 ? 31.516 14.729 -11.753 1.00 75.06 108 PHE A O 1
ATOM 889 N N . ASN A 1 109 ? 31.063 15.982 -9.925 1.00 75.75 109 ASN A N 1
ATOM 890 C CA . ASN A 1 109 ? 31.323 17.270 -10.556 1.00 75.75 109 ASN A CA 1
ATOM 891 C C . ASN A 1 109 ? 32.754 17.699 -10.219 1.00 75.75 109 ASN A C 1
ATOM 893 O O . ASN A 1 109 ? 33.226 17.449 -9.110 1.00 75.75 109 ASN A O 1
ATOM 897 N N . LEU A 1 110 ? 33.441 18.324 -11.171 1.00 75.19 110 LEU A N 1
ATOM 898 C CA . LEU A 1 110 ? 34.749 18.935 -10.937 1.00 75.19 110 LEU A CA 1
ATOM 899 C C . LEU A 1 110 ? 34.548 20.391 -10.507 1.00 75.19 110 LEU A C 1
ATOM 901 O O . LEU A 1 110 ? 33.643 21.057 -11.012 1.00 75.19 110 LEU A O 1
ATOM 905 N N . ASN A 1 111 ? 35.364 20.873 -9.571 1.00 72.81 111 ASN A N 1
ATOM 906 C CA . ASN A 1 111 ? 35.513 22.311 -9.342 1.00 72.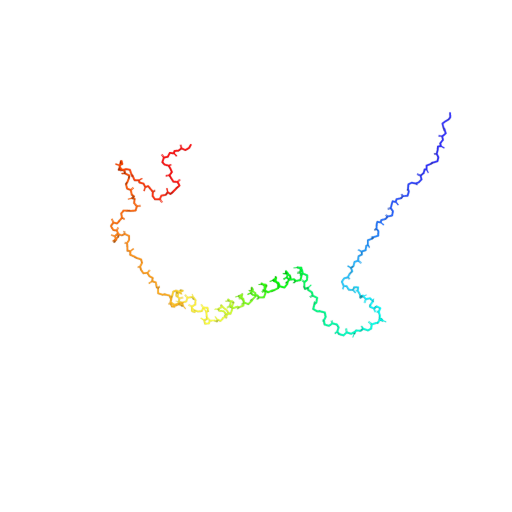81 111 ASN A CA 1
ATOM 907 C C . ASN A 1 111 ? 36.503 22.915 -10.362 1.00 72.81 111 ASN A C 1
ATOM 909 O O . ASN A 1 111 ? 37.142 22.186 -11.124 1.00 72.81 111 ASN A O 1
ATOM 913 N N . ASP A 1 112 ? 36.659 24.241 -10.354 1.00 76.00 112 ASP A N 1
ATOM 914 C CA . ASP A 1 112 ? 37.590 24.954 -11.246 1.00 76.00 112 ASP A CA 1
ATOM 915 C C . ASP A 1 112 ? 39.066 24.533 -11.046 1.00 76.00 112 ASP A C 1
ATOM 917 O O . ASP A 1 112 ? 39.891 24.699 -11.945 1.00 76.00 112 ASP A O 1
ATOM 921 N N . ASP A 1 113 ? 39.377 23.901 -9.908 1.00 79.56 113 ASP A N 1
ATOM 922 C CA . ASP A 1 113 ? 40.692 23.349 -9.560 1.00 79.56 113 ASP A CA 1
ATOM 923 C C . ASP A 1 113 ? 40.846 21.853 -9.923 1.00 79.56 113 ASP A C 1
ATOM 925 O O . ASP A 1 113 ? 41.836 21.218 -9.563 1.00 79.56 113 ASP A O 1
ATOM 929 N N . ASN A 1 114 ? 39.893 21.265 -10.659 1.00 75.56 114 ASN A N 1
ATOM 930 C CA . ASN A 1 114 ? 39.854 19.844 -11.048 1.00 75.56 114 ASN A CA 1
ATOM 931 C C . ASN A 1 114 ? 39.810 18.836 -9.879 1.00 75.56 114 ASN A C 1
ATOM 933 O O . ASN A 1 114 ? 40.143 17.661 -10.046 1.00 75.56 114 ASN A O 1
ATOM 937 N N . HIS A 1 115 ? 39.366 19.254 -8.697 1.00 78.19 115 HIS A N 1
ATOM 938 C CA . HIS A 1 115 ? 39.075 18.372 -7.571 1.00 78.19 115 HIS A CA 1
ATOM 939 C C . HIS A 1 115 ? 37.670 17.765 -7.694 1.00 78.19 115 HIS A C 1
ATOM 941 O O . HIS A 1 115 ? 36.709 18.434 -8.085 1.00 78.19 115 HIS A O 1
ATOM 947 N N . LEU A 1 116 ? 37.544 16.482 -7.332 1.00 73.81 116 LEU A N 1
ATOM 948 C CA . LEU A 1 116 ? 36.263 15.774 -7.309 1.00 73.81 116 LEU A CA 1
ATOM 949 C C . LEU A 1 116 ? 35.394 16.306 -6.165 1.00 73.81 116 LEU A C 1
ATOM 951 O O . LEU A 1 116 ? 35.647 16.025 -4.994 1.00 73.81 116 LEU A O 1
ATOM 955 N N . LEU A 1 117 ? 34.310 17.000 -6.503 1.00 70.81 117 LEU A N 1
ATOM 956 C CA . LEU A 1 117 ? 33.253 17.309 -5.551 1.00 70.81 117 LEU A CA 1
ATOM 957 C C . LEU A 1 117 ? 32.444 16.030 -5.329 1.00 70.81 117 LEU A C 1
ATOM 959 O O . LEU A 1 117 ? 31.622 15.624 -6.159 1.00 70.81 117 LEU A O 1
ATOM 963 N N . GLY A 1 118 ? 32.709 15.360 -4.208 1.00 66.44 118 GLY A N 1
ATOM 964 C CA . GLY A 1 118 ? 31.878 14.261 -3.744 1.00 66.44 118 GLY A CA 1
ATOM 965 C C . GLY A 1 118 ? 30.434 14.741 -3.609 1.00 66.44 118 GLY A C 1
ATOM 966 O O . GLY A 1 118 ? 30.152 15.754 -2.979 1.00 66.44 118 GLY A O 1
ATOM 967 N N . ASN A 1 119 ? 29.487 13.989 -4.157 1.00 61.75 119 ASN A N 1
ATOM 968 C CA . ASN A 1 119 ? 28.043 14.213 -4.027 1.00 61.75 119 ASN A CA 1
ATOM 969 C C . ASN A 1 119 ? 27.511 14.005 -2.584 1.00 61.75 119 ASN A C 1
ATOM 971 O O . ASN A 1 119 ? 26.313 13.793 -2.379 1.00 61.75 119 ASN A O 1
ATOM 975 N N . ASN A 1 120 ? 28.393 14.055 -1.583 1.00 66.44 120 ASN A N 1
ATOM 976 C CA . ASN A 1 120 ? 28.103 13.917 -0.167 1.00 66.44 120 ASN A CA 1
ATOM 977 C C . ASN A 1 120 ? 28.100 15.292 0.497 1.00 66.44 120 ASN A C 1
ATOM 979 O O . ASN A 1 120 ? 29.143 15.896 0.711 1.00 66.44 120 ASN A O 1
ATOM 983 N N . LYS A 1 121 ? 26.915 15.739 0.926 1.00 66.75 121 LYS A N 1
ATOM 984 C CA . LYS A 1 121 ? 26.734 16.994 1.681 1.00 66.75 121 LYS A CA 1
ATOM 985 C C . LYS A 1 121 ? 27.352 16.982 3.089 1.00 66.75 121 LYS A C 1
ATOM 987 O O . LYS A 1 121 ? 27.249 17.974 3.795 1.00 66.75 121 LYS A O 1
ATOM 992 N N . PHE A 1 122 ? 27.924 15.854 3.507 1.00 67.38 122 PHE A N 1
ATOM 993 C CA . PHE A 1 122 ? 28.444 15.623 4.856 1.00 67.38 122 PHE A CA 1
ATOM 994 C C . PHE A 1 122 ? 29.957 15.388 4.887 1.00 67.38 122 PHE A C 1
ATOM 996 O O . PHE A 1 122 ? 30.500 15.148 5.957 1.00 67.38 122 PHE A O 1
ATOM 1003 N N . PHE A 1 123 ? 30.630 15.411 3.733 1.00 68.44 123 PHE A N 1
ATOM 1004 C CA . PHE A 1 123 ? 32.076 15.243 3.662 1.00 68.44 123 PHE A CA 1
ATOM 1005 C C . PHE A 1 123 ? 32.699 16.594 3.328 1.00 68.44 123 PHE A C 1
ATOM 1007 O O . PHE A 1 123 ? 32.817 16.969 2.163 1.00 68.44 123 PHE A O 1
ATOM 1014 N N . THR A 1 124 ? 33.028 17.358 4.362 1.00 73.31 124 THR A N 1
ATOM 1015 C CA . THR A 1 124 ? 33.965 18.467 4.228 1.00 73.31 124 THR A CA 1
ATOM 1016 C C . THR A 1 124 ? 35.342 17.834 4.310 1.00 73.31 124 THR A C 1
ATOM 1018 O O . THR A 1 124 ? 35.637 17.167 5.295 1.00 73.31 124 THR A O 1
ATOM 1021 N N . ASP A 1 125 ? 36.160 17.980 3.271 1.00 68.19 125 ASP A N 1
ATOM 1022 C CA . ASP A 1 125 ? 37.524 17.426 3.138 1.00 68.19 125 ASP A CA 1
ATOM 1023 C C . ASP A 1 125 ? 38.530 18.004 4.167 1.00 68.19 125 ASP A C 1
ATOM 1025 O O . ASP A 1 125 ? 39.744 18.0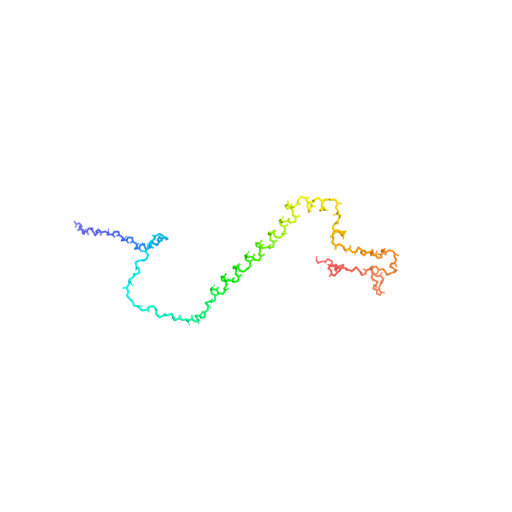20 3.994 1.00 68.19 125 ASP A O 1
ATOM 1029 N N . ASN A 1 126 ? 37.999 18.512 5.272 1.00 63.44 126 ASN A N 1
ATOM 1030 C CA . ASN A 1 126 ? 38.684 19.161 6.354 1.00 63.44 126 ASN A CA 1
ATOM 1031 C C . ASN A 1 126 ? 38.336 18.371 7.624 1.00 63.44 126 ASN A C 1
ATOM 1033 O O . ASN A 1 126 ? 37.156 18.297 7.976 1.00 63.44 126 ASN A O 1
ATOM 1037 N N . PRO A 1 127 ? 39.325 17.758 8.292 1.00 59.09 127 PRO A N 1
ATOM 1038 C CA . PRO A 1 127 ? 39.123 17.178 9.612 1.00 59.09 127 PRO A CA 1
ATOM 1039 C C . PRO A 1 127 ? 38.939 18.297 10.651 1.00 59.09 127 PRO A C 1
ATOM 1041 O O . PRO A 1 127 ? 39.733 19.240 10.668 1.00 59.09 127 PRO A O 1
ATOM 1044 N N . ASP A 1 128 ? 37.910 18.176 11.495 1.00 63.38 128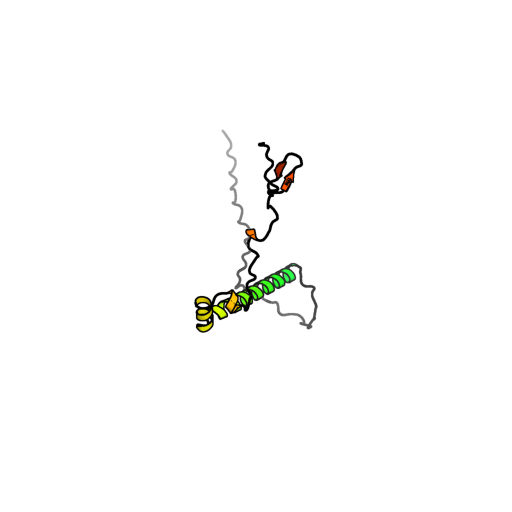 ASP A N 1
ATOM 1045 C CA . ASP A 1 128 ? 37.756 18.940 12.746 1.00 63.38 128 ASP A CA 1
ATOM 1046 C C . ASP A 1 128 ? 38.728 18.441 13.834 1.00 63.38 128 ASP A C 1
ATOM 1048 O O . ASP A 1 128 ? 38.981 17.210 13.892 1.00 63.38 128 ASP A O 1
#

Solvent-accessible surface area (backbone atoms only — not comparable to full-atom values): 8901 Å² total; per-residue (Å²): 137,84,86,83,76,85,82,78,81,81,77,78,80,78,78,79,87,78,88,79,86,60,95,81,63,78,78,85,73,82,89,81,81,82,88,68,90,73,84,70,85,68,79,72,48,76,66,53,51,50,50,50,53,52,50,51,53,50,50,52,50,51,53,53,51,50,59,56,47,54,47,58,71,35,69,65,47,40,48,49,63,73,77,41,58,70,46,70,76,66,72,49,82,82,79,83,75,80,57,79,84,76,50,89,69,69,84,53,49,66,49,100,84,70,46,76,44,68,86,47,98,81,65,66,101,62,88,131

Sequence (128 aa):
MFNLSPKIKKEDPLPPNKVVFNLDDEIEEDEDGFKTPRNVFEPKSEIDLKKEQLSQEADERILKLRKLSQSVETNEGLKEKIEIPAYLRRNVKLIDPPHSSENDISRFNLNDDNHLLGNNKFFTDNPD

Secondary structure (DSSP, 8-state):
-------PPPPPPPPP------TT--------S--------PPPPHHHHHHHHHHHHHHHHHHHHHHHHHHHHSHHHHHHHHHS-HHHHTTPPPP-PPPTTT--S-SSEE-TT--EE-S-TT--SS--

pLDDT: mean 76.25, std 15.73, range [39.81, 97.88]

Foldseek 3Di:
DDDDDDDDDDDDDDDPDDDDDDPPPDDPDDDDDDDDVPPPPDPQDPVRVVVVVVVVVVVVVVVVVVVVVVCVVDPVSVVCPVPPDPCVVVVNDDDDDPDPVVDPDDCFDADPVRDTDHPDPPDDVDDD

Radius of gyration: 38.66 Å; Cα contacts (8 Å, |Δi|>4): 30; chains: 1; bounding box: 81×47×117 Å

Mean predicted aligned error: 19.96 Å